Protein AF-A0A6C1BSR1-F1 (afdb_monomer)

Radius of gyration: 13.28 Å; Cα contacts (8 Å, |Δi|>4): 77; chains: 1; bounding box: 36×25×32 Å

Sequence (90 aa):
MSLSLQAFAEELFFRAYLMQRLSNLNVSVLFTVPHVILYTDLWSVLTFLPSLLYGYAYQRTGSLVFVSLLHLASNILWLGFLVSYMHSGN

Solvent-accessible surface area (backbone atoms only — not comparable to full-atom values): 4885 Å² total; per-residue (Å²): 133,57,65,63,59,48,28,38,54,49,40,46,49,47,49,70,50,43,42,76,82,40,53,51,69,58,42,15,53,62,60,20,51,61,41,33,71,73,67,69,45,81,68,33,60,56,48,29,57,60,41,40,51,41,39,52,50,29,73,77,64,74,37,67,67,60,39,19,49,54,46,34,52,49,54,50,48,43,63,70,49,51,54,53,53,66,61,68,74,110

Mean predicted aligned error: 4.08 Å

Structure (mmCIF, N/CA/C/O backbone):
data_AF-A0A6C1BSR1-F1
#
_entry.id   AF-A0A6C1BSR1-F1
#
loop_
_atom_site.group_PDB
_atom_site.id
_atom_site.type_symbol
_atom_site.label_atom_id
_atom_site.label_alt_id
_atom_site.label_comp_id
_atom_site.label_asym_id
_atom_site.label_entity_id
_atom_site.label_seq_id
_atom_site.pdbx_PDB_ins_code
_atom_site.Cartn_x
_atom_site.Cartn_y
_atom_site.Cartn_z
_atom_site.occupancy
_atom_site.B_iso_or_equiv
_atom_site.auth_seq_id
_atom_site.auth_comp_id
_atom_site.auth_asym_id
_atom_site.auth_atom_id
_atom_site.pdbx_PDB_model_num
ATOM 1 N N . MET A 1 1 ? -4.188 10.798 -12.229 1.00 60.22 1 MET A N 1
ATOM 2 C CA . MET A 1 1 ? -4.780 10.781 -10.870 1.00 60.22 1 MET A CA 1
ATOM 3 C C . MET A 1 1 ? -3.709 11.252 -9.889 1.00 60.22 1 MET A C 1
ATOM 5 O O . MET A 1 1 ? -2.545 11.008 -10.171 1.00 60.22 1 MET A O 1
ATOM 9 N N . SER A 1 2 ? -4.042 11.966 -8.807 1.00 89.19 2 SER A N 1
ATOM 10 C CA . SER A 1 2 ? -3.036 12.327 -7.785 1.00 89.19 2 SER A CA 1
ATOM 11 C C . SER A 1 2 ? -2.541 11.067 -7.061 1.00 89.19 2 SER A C 1
ATOM 13 O O . SER A 1 2 ? -3.375 10.229 -6.717 1.00 89.19 2 SER A O 1
ATOM 15 N N . LEU A 1 3 ? -1.234 10.956 -6.776 1.00 91.25 3 LEU A N 1
ATOM 16 C CA . LEU A 1 3 ? -0.644 9.836 -6.015 1.00 91.25 3 LEU A CA 1
ATOM 17 C C . LEU A 1 3 ? -1.342 9.621 -4.664 1.00 91.25 3 LEU A C 1
ATOM 19 O O . LEU A 1 3 ? -1.549 8.488 -4.241 1.00 91.25 3 LEU A O 1
ATOM 23 N N . SER A 1 4 ? -1.750 10.708 -4.003 1.00 94.31 4 SER A N 1
ATOM 24 C CA . SER A 1 4 ? -2.468 10.650 -2.726 1.00 94.31 4 SER A CA 1
ATOM 25 C C . SER A 1 4 ? -3.869 10.053 -2.857 1.00 94.31 4 SER A C 1
ATOM 27 O O . SER A 1 4 ? -4.278 9.250 -2.022 1.00 94.31 4 SER A O 1
ATOM 29 N N . LEU A 1 5 ? -4.596 10.417 -3.919 1.00 96.44 5 LEU A N 1
ATOM 30 C CA . LEU A 1 5 ? -5.935 9.893 -4.187 1.00 96.44 5 LEU A CA 1
ATOM 31 C C . LEU A 1 5 ? -5.875 8.415 -4.577 1.00 96.44 5 LEU A C 1
ATOM 33 O O . LEU A 1 5 ? -6.725 7.642 -4.148 1.00 96.44 5 LEU A O 1
ATOM 37 N N . GLN A 1 6 ? -4.866 8.030 -5.360 1.00 95.88 6 GLN A N 1
ATOM 38 C CA . GLN A 1 6 ? -4.614 6.635 -5.706 1.00 95.88 6 GLN A CA 1
ATOM 39 C C . GLN A 1 6 ? -4.322 5.799 -4.459 1.00 95.88 6 GLN A C 1
ATOM 41 O O . GLN A 1 6 ? -5.046 4.841 -4.209 1.00 95.88 6 GLN A O 1
ATOM 46 N N . ALA A 1 7 ? -3.339 6.201 -3.644 1.00 97.31 7 ALA A N 1
ATOM 47 C CA . ALA A 1 7 ? -2.991 5.482 -2.420 1.00 97.31 7 ALA A CA 1
ATOM 48 C C . ALA A 1 7 ? -4.207 5.336 -1.491 1.00 97.31 7 ALA A C 1
ATOM 50 O O . ALA A 1 7 ? -4.491 4.245 -1.009 1.00 97.31 7 ALA A O 1
ATOM 51 N N . PHE A 1 8 ? -4.986 6.405 -1.298 1.00 98.19 8 PHE A N 1
ATOM 52 C CA . PHE A 1 8 ? -6.207 6.335 -0.497 1.00 98.19 8 PHE A CA 1
ATOM 53 C C . PHE A 1 8 ? -7.250 5.367 -1.075 1.00 98.19 8 PHE A C 1
ATOM 55 O O . PHE A 1 8 ? -7.806 4.559 -0.334 1.00 98.19 8 PHE A O 1
ATOM 62 N N . ALA A 1 9 ? -7.530 5.436 -2.380 1.00 98.25 9 ALA A N 1
ATOM 63 C CA . ALA A 1 9 ? -8.524 4.576 -3.023 1.00 98.25 9 ALA A CA 1
ATOM 64 C C . ALA A 1 9 ? -8.125 3.094 -2.961 1.00 98.25 9 ALA A C 1
ATOM 66 O O . ALA A 1 9 ? -8.961 2.234 -2.676 1.00 98.25 9 ALA A O 1
ATOM 67 N N . GLU A 1 10 ? -6.844 2.804 -3.178 1.00 98.19 10 GLU A N 1
ATOM 68 C CA . GLU A 1 10 ? -6.297 1.458 -3.069 1.00 98.19 10 GLU A CA 1
ATOM 69 C C . GLU A 1 10 ? -6.380 0.943 -1.627 1.00 98.19 10 GLU A C 1
ATOM 71 O O . GLU A 1 10 ? -6.933 -0.132 -1.395 1.00 98.19 10 GLU A O 1
ATOM 76 N N . GLU A 1 11 ? -5.942 1.716 -0.631 1.00 98.56 11 GLU A N 1
ATOM 77 C CA . GLU A 1 11 ? -6.031 1.278 0.765 1.00 98.56 11 GLU A CA 1
ATOM 78 C C . GLU A 1 11 ? -7.487 1.145 1.250 1.00 98.56 11 GLU A C 1
ATOM 80 O O . GLU A 1 11 ? -7.804 0.223 2.007 1.00 98.56 11 GLU A O 1
ATOM 85 N N . LEU A 1 12 ? -8.406 1.996 0.778 1.00 98.62 12 LEU A N 1
ATOM 86 C CA . LEU A 1 12 ? -9.838 1.870 1.064 1.00 98.62 12 LEU A CA 1
ATOM 87 C C . LEU A 1 12 ? -10.380 0.532 0.542 1.00 98.62 12 LEU A C 1
ATOM 89 O O . LEU A 1 12 ? -11.052 -0.201 1.270 1.00 98.62 12 LEU A O 1
ATOM 93 N N . PHE A 1 13 ? -10.074 0.184 -0.706 1.00 98.62 13 PHE A N 1
ATOM 94 C CA . PHE A 1 13 ? -10.566 -1.051 -1.305 1.00 98.62 13 PHE A CA 1
ATOM 95 C C . PHE A 1 13 ? -9.899 -2.297 -0.709 1.00 98.62 13 PHE A C 1
ATOM 97 O O . PHE A 1 13 ? -10.578 -3.241 -0.300 1.00 98.62 13 PHE A O 1
ATOM 104 N N . PHE A 1 14 ? -8.571 -2.315 -0.623 1.00 98.69 14 PHE A N 1
ATOM 105 C CA . PHE A 1 14 ? -7.842 -3.505 -0.202 1.00 98.69 14 PHE A CA 1
ATOM 106 C C . PHE A 1 14 ? -7.875 -3.698 1.315 1.00 98.69 14 PHE A C 1
ATOM 108 O O . PHE A 1 14 ? -8.128 -4.813 1.771 1.00 98.69 14 PHE A O 1
ATOM 115 N N . ARG A 1 15 ? -7.680 -2.643 2.115 1.00 98.44 15 ARG A N 1
ATOM 116 C CA . ARG A 1 15 ? -7.637 -2.770 3.582 1.00 98.44 15 ARG A CA 1
ATOM 117 C C . ARG A 1 15 ? -9.005 -2.637 4.201 1.00 98.44 15 ARG A C 1
ATOM 119 O O . ARG A 1 15 ? -9.439 -3.535 4.913 1.00 98.44 15 ARG A O 1
ATOM 126 N N . ALA A 1 16 ? -9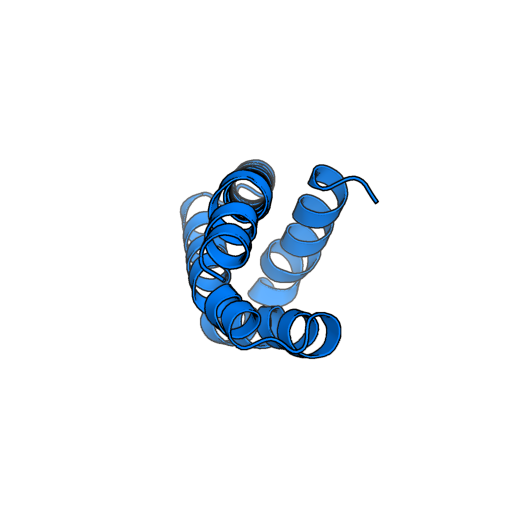.696 -1.536 3.930 1.00 98.19 16 ALA A N 1
ATOM 127 C CA . ALA A 1 16 ? -10.952 -1.291 4.620 1.00 98.19 16 ALA A CA 1
ATOM 128 C C . ALA A 1 16 ? -12.075 -2.205 4.120 1.00 98.19 16 ALA A C 1
ATOM 130 O O . ALA A 1 16 ? -12.917 -2.567 4.929 1.00 98.19 16 ALA A O 1
ATOM 131 N N . TYR A 1 17 ? -12.092 -2.619 2.845 1.00 98.56 17 TYR A N 1
ATOM 132 C CA . TYR A 1 17 ? -13.137 -3.501 2.307 1.00 98.56 17 TYR A CA 1
ATOM 133 C C . TYR A 1 17 ? -12.713 -4.976 2.190 1.00 98.56 17 TYR A C 1
ATOM 135 O O . TYR A 1 17 ? -13.338 -5.839 2.809 1.00 98.56 17 TYR A O 1
ATOM 143 N N . LEU A 1 18 ? -11.661 -5.306 1.431 1.00 98.38 18 LEU A N 1
ATOM 144 C CA . LEU A 1 18 ? -11.312 -6.711 1.162 1.00 98.38 18 LEU A CA 1
ATOM 145 C C . LEU A 1 18 ? -10.784 -7.465 2.390 1.00 98.38 18 LEU A C 1
ATOM 147 O O . LEU A 1 18 ? -11.153 -8.628 2.576 1.00 98.38 18 LEU A O 1
ATOM 151 N N . MET A 1 19 ? -9.982 -6.835 3.258 1.00 98.25 19 MET A N 1
ATOM 152 C CA . MET A 1 19 ? -9.478 -7.503 4.473 1.00 98.25 19 MET A CA 1
ATOM 153 C C . MET A 1 19 ? -10.570 -7.815 5.508 1.00 98.25 19 MET A C 1
ATOM 155 O O . MET A 1 19 ? -10.308 -8.555 6.452 1.00 98.25 19 MET A O 1
ATOM 159 N N . GLN A 1 20 ? -11.805 -7.328 5.332 1.00 97.62 20 GLN A N 1
ATOM 160 C CA . 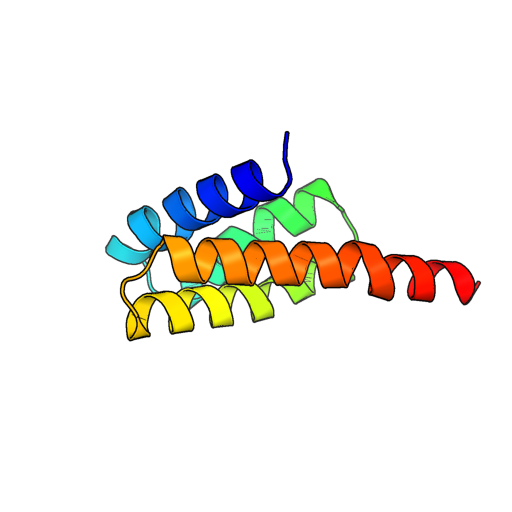GLN A 1 20 ? -12.941 -7.800 6.136 1.00 97.62 20 GLN A CA 1
ATOM 161 C C . GLN A 1 20 ? -13.326 -9.251 5.805 1.00 97.62 20 GLN A C 1
ATOM 163 O O . GLN A 1 20 ? -13.986 -9.913 6.601 1.00 97.62 20 GLN A O 1
ATOM 168 N N . ARG A 1 21 ? -12.956 -9.738 4.613 1.00 98.12 21 ARG A N 1
ATOM 169 C CA . ARG A 1 21 ? -13.358 -11.053 4.083 1.00 98.12 21 ARG A CA 1
ATOM 170 C C . ARG A 1 21 ? -12.181 -11.984 3.829 1.00 98.12 21 ARG A C 1
ATOM 172 O O . ARG A 1 21 ? -12.371 -13.191 3.726 1.00 98.12 21 ARG A O 1
ATOM 179 N N . LEU A 1 22 ? -10.982 -11.431 3.687 1.00 98.56 22 LEU A N 1
ATOM 180 C CA . LEU A 1 22 ? -9.773 -12.152 3.315 1.00 98.56 22 LEU A CA 1
ATOM 181 C C . LEU A 1 22 ? -8.642 -11.834 4.294 1.00 98.56 22 LEU A C 1
ATOM 183 O O . LEU A 1 22 ? -8.585 -10.754 4.878 1.00 98.56 22 LEU A O 1
ATOM 187 N N . SER A 1 23 ? -7.707 -12.770 4.451 1.00 98.44 23 SER A N 1
ATOM 188 C CA . SER A 1 23 ? -6.496 -12.529 5.236 1.00 98.44 23 SER A CA 1
ATOM 189 C C . SER A 1 23 ? -5.627 -11.448 4.587 1.00 98.44 23 SER A C 1
ATOM 191 O O . SER A 1 23 ? -5.662 -11.259 3.369 1.00 98.44 23 SER A O 1
ATOM 193 N N . ASN A 1 24 ? -4.788 -10.784 5.390 1.00 98.62 24 ASN A N 1
ATOM 194 C CA . ASN A 1 24 ? -3.793 -9.838 4.877 1.00 98.62 24 ASN A CA 1
ATOM 195 C C . ASN A 1 24 ? -2.947 -10.473 3.760 1.00 98.62 24 ASN A C 1
ATOM 197 O O . ASN A 1 24 ? -2.806 -9.889 2.697 1.00 98.62 24 ASN A O 1
ATOM 201 N N . LEU A 1 25 ? -2.497 -11.718 3.955 1.00 98.62 25 LEU A N 1
ATOM 202 C CA . LEU A 1 25 ? -1.724 -12.460 2.959 1.00 98.62 25 LEU A CA 1
ATOM 203 C C . LEU A 1 25 ? -2.446 -12.550 1.603 1.00 98.62 25 LEU A C 1
ATOM 205 O O . LEU A 1 25 ? -1.864 -12.217 0.574 1.00 98.62 25 LEU A O 1
ATOM 209 N N . ASN A 1 26 ? -3.722 -12.951 1.604 1.00 98.56 26 ASN A N 1
ATOM 210 C CA . ASN A 1 26 ? -4.514 -13.076 0.379 1.00 98.56 26 ASN A CA 1
ATOM 211 C C . ASN A 1 26 ? -4.728 -11.713 -0.290 1.00 98.56 26 ASN A C 1
ATOM 213 O O . ASN A 1 26 ? -4.617 -11.595 -1.509 1.00 98.56 26 ASN A O 1
ATOM 217 N N . VAL A 1 27 ? -5.001 -10.674 0.501 1.00 98.62 27 VAL A N 1
ATOM 218 C CA . VAL A 1 27 ? -5.151 -9.305 -0.006 1.00 98.62 27 VAL A CA 1
ATOM 219 C C . VAL A 1 27 ? -3.838 -8.790 -0.592 1.00 98.62 27 VAL A C 1
ATOM 221 O O . VAL A 1 27 ? -3.868 -8.165 -1.644 1.00 98.62 27 VAL A O 1
ATOM 224 N N . SER A 1 28 ? -2.685 -9.084 0.011 1.00 98.62 28 SER A N 1
ATOM 225 C CA . SER A 1 28 ? -1.377 -8.691 -0.526 1.00 98.62 28 SER A CA 1
ATOM 226 C C . SER A 1 28 ? -1.061 -9.370 -1.855 1.00 98.62 28 SER A C 1
ATOM 228 O O . SER A 1 28 ? -0.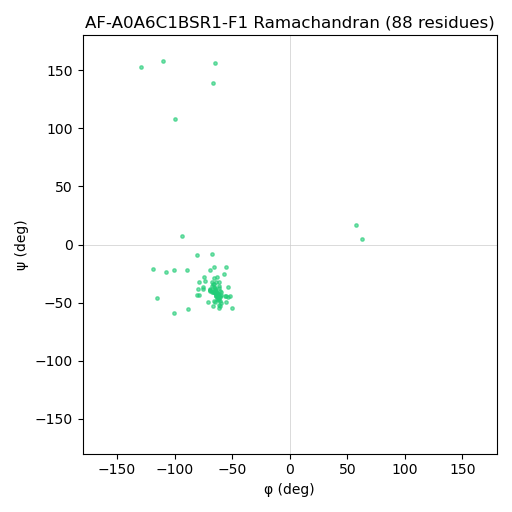540 -8.715 -2.758 1.00 98.62 28 SER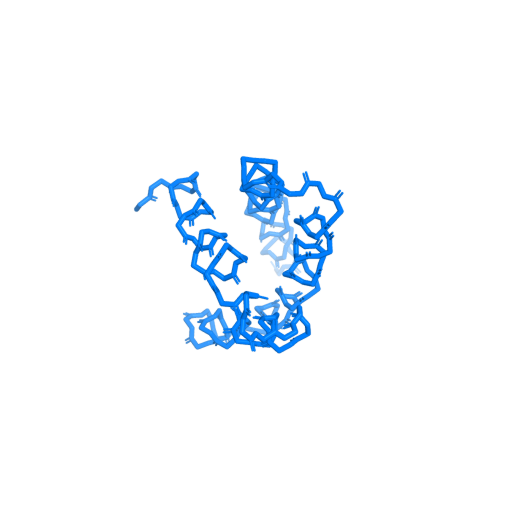 A O 1
ATOM 230 N N . VAL A 1 29 ? -1.434 -10.643 -2.024 1.00 98.38 29 VAL A N 1
ATOM 231 C CA . VAL A 1 29 ? -1.353 -11.318 -3.331 1.00 98.38 29 VAL A CA 1
ATOM 232 C C . VAL A 1 29 ? -2.245 -10.606 -4.349 1.00 98.38 29 VAL A C 1
ATOM 234 O O . VAL A 1 29 ? -1.758 -10.197 -5.401 1.00 98.38 29 VAL A O 1
ATOM 237 N N . LEU A 1 30 ? -3.522 -10.380 -4.021 1.00 98.25 30 LEU A N 1
ATOM 238 C CA . LEU A 1 30 ? -4.474 -9.705 -4.914 1.00 98.25 30 LEU A CA 1
ATOM 239 C C . LEU A 1 30 ? -4.070 -8.266 -5.253 1.00 98.25 30 LEU A C 1
ATOM 241 O O . LEU A 1 30 ? -4.346 -7.805 -6.354 1.00 98.25 30 LEU A O 1
ATOM 245 N N . PHE A 1 31 ? -3.408 -7.570 -4.333 1.00 98.19 31 PHE A N 1
ATOM 246 C CA . PHE A 1 31 ? -2.858 -6.235 -4.546 1.00 98.19 31 PHE A CA 1
ATOM 247 C C . PHE A 1 31 ? -1.694 -6.251 -5.547 1.00 98.19 31 PHE A C 1
ATOM 249 O O . PHE A 1 31 ? -1.547 -5.338 -6.355 1.00 98.19 31 PHE A O 1
ATOM 256 N N . THR A 1 32 ? -0.878 -7.305 -5.525 1.00 98.00 32 THR A N 1
ATOM 257 C CA . THR A 1 32 ? 0.318 -7.432 -6.373 1.00 98.00 32 THR A CA 1
ATOM 258 C C . THR A 1 32 ? -0.037 -7.762 -7.823 1.00 98.00 32 THR A C 1
ATOM 260 O O . THR A 1 32 ? 0.584 -7.238 -8.741 1.00 98.00 32 THR A O 1
ATOM 263 N N . VAL A 1 33 ? -1.068 -8.581 -8.054 1.00 96.94 33 VAL A N 1
ATOM 264 C CA . VAL A 1 33 ? -1.500 -9.002 -9.402 1.00 96.94 33 VAL A CA 1
ATOM 265 C C . VAL A 1 33 ? -1.694 -7.836 -10.389 1.00 96.94 33 VAL A C 1
ATOM 267 O O . VAL A 1 33 ? -1.072 -7.873 -11.451 1.00 96.94 33 VAL A O 1
ATOM 270 N N . PRO A 1 34 ? -2.499 -6.792 -10.097 1.00 95.62 34 PRO A N 1
ATOM 271 C CA . PRO A 1 34 ? -2.670 -5.681 -11.029 1.00 95.62 34 PRO A CA 1
ATOM 272 C C . PRO A 1 34 ? -1.370 -4.901 -11.254 1.00 95.62 34 PRO A C 1
ATOM 274 O O . PRO A 1 34 ? -1.147 -4.446 -12.369 1.00 95.62 34 PRO A O 1
ATOM 277 N N . HIS A 1 35 ? -0.483 -4.797 -10.258 1.00 94.56 35 HIS A N 1
ATOM 278 C CA . HIS A 1 35 ? 0.820 -4.147 -10.434 1.00 94.56 35 HIS A CA 1
ATOM 279 C C . HIS A 1 35 ? 1.686 -4.905 -11.446 1.00 94.56 35 HIS A C 1
ATOM 281 O O . HIS A 1 35 ? 2.247 -4.298 -12.353 1.00 94.56 35 HIS A O 1
ATOM 287 N N . VAL A 1 36 ? 1.729 -6.235 -11.351 1.00 95.12 36 VAL A N 1
ATOM 288 C CA . VAL A 1 36 ? 2.469 -7.069 -12.309 1.00 95.12 36 VAL A CA 1
ATOM 289 C C . VAL A 1 36 ? 1.889 -6.955 -13.718 1.00 95.12 36 V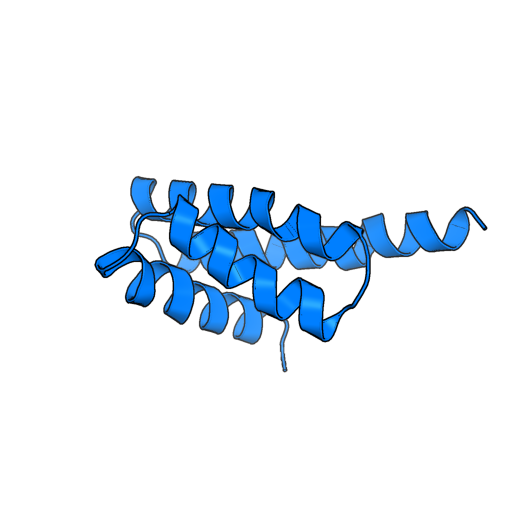AL A C 1
ATOM 291 O O . VAL A 1 36 ? 2.640 -6.817 -14.680 1.00 95.12 36 VAL A O 1
ATOM 294 N N . ILE A 1 37 ? 0.561 -6.967 -13.853 1.00 95.75 37 ILE A N 1
ATOM 295 C CA . ILE A 1 37 ? -0.108 -6.859 -15.159 1.00 95.75 37 ILE A CA 1
ATOM 296 C C . ILE A 1 37 ? 0.133 -5.486 -15.801 1.00 95.75 37 ILE A C 1
ATOM 298 O O . ILE A 1 37 ? 0.337 -5.411 -17.010 1.00 95.75 37 ILE A O 1
ATOM 302 N N . LEU A 1 38 ? 0.087 -4.407 -15.015 1.00 92.75 38 LEU A N 1
ATOM 303 C CA . LEU A 1 38 ? 0.182 -3.042 -15.534 1.00 92.75 38 LEU A CA 1
ATOM 304 C C . LEU A 1 38 ? 1.619 -2.614 -15.844 1.00 92.75 38 LEU A C 1
ATOM 306 O O . LEU A 1 38 ? 1.828 -1.905 -16.825 1.00 92.75 38 LEU A O 1
ATOM 310 N N . TYR A 1 39 ? 2.593 -3.016 -15.023 1.00 89.12 39 TYR A N 1
ATOM 311 C CA . TYR A 1 39 ? 3.980 -2.562 -15.167 1.00 89.12 39 TYR A CA 1
ATOM 312 C C . TYR A 1 39 ? 4.886 -3.582 -15.862 1.00 89.12 39 TYR A C 1
ATOM 314 O O . TYR A 1 39 ? 5.874 -3.199 -16.485 1.00 89.12 39 TYR A O 1
ATOM 322 N N . THR A 1 40 ? 4.518 -4.869 -15.864 1.00 88.31 40 THR A N 1
ATOM 323 C CA . THR A 1 40 ? 5.202 -5.954 -16.599 1.00 88.31 40 THR A CA 1
ATOM 324 C C . THR A 1 40 ? 6.691 -6.147 -16.274 1.00 88.31 40 THR A C 1
ATOM 326 O O . THR A 1 40 ? 7.402 -6.829 -17.010 1.00 88.31 40 THR A O 1
ATOM 329 N N . ASP A 1 41 ? 7.174 -5.595 -15.161 1.00 86.44 41 ASP A N 1
ATOM 330 C CA . ASP A 1 41 ? 8.566 -5.688 -14.723 1.00 86.44 41 ASP A CA 1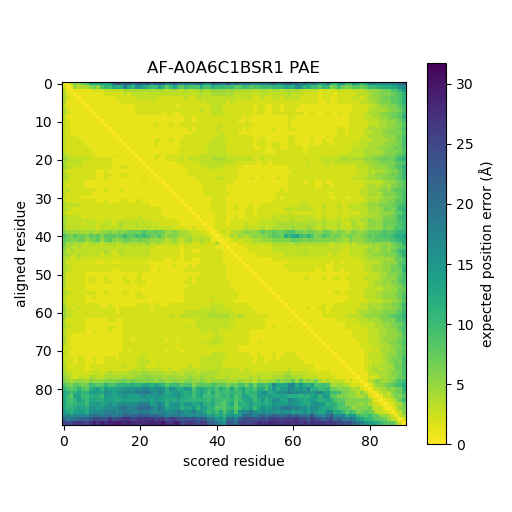
ATOM 331 C C . ASP A 1 41 ? 8.731 -6.579 -13.478 1.00 86.44 41 ASP A C 1
ATOM 333 O O . ASP A 1 41 ? 7.798 -6.793 -12.704 1.00 86.44 41 ASP A O 1
ATOM 337 N N . LEU A 1 42 ? 9.945 -7.093 -13.257 1.00 85.69 42 LEU A N 1
ATOM 338 C CA . LEU A 1 42 ? 10.266 -7.958 -12.112 1.00 85.69 42 LEU A CA 1
ATOM 339 C C . LEU A 1 42 ? 10.112 -7.255 -10.753 1.00 85.69 42 LEU A C 1
ATOM 341 O O . LEU A 1 42 ? 9.831 -7.918 -9.753 1.00 85.69 42 LEU A O 1
ATOM 345 N N . TRP A 1 43 ? 10.275 -5.933 -10.696 1.00 87.94 43 TRP A N 1
ATOM 346 C CA . TRP A 1 43 ? 10.199 -5.174 -9.452 1.00 87.94 43 TRP A CA 1
ATOM 347 C C . TRP A 1 43 ? 8.765 -5.014 -8.960 1.00 87.94 43 TRP A C 1
ATOM 349 O O . TRP A 1 43 ? 8.543 -4.982 -7.752 1.00 87.94 43 TRP A O 1
ATOM 359 N N . SER A 1 44 ? 7.784 -5.014 -9.864 1.00 91.62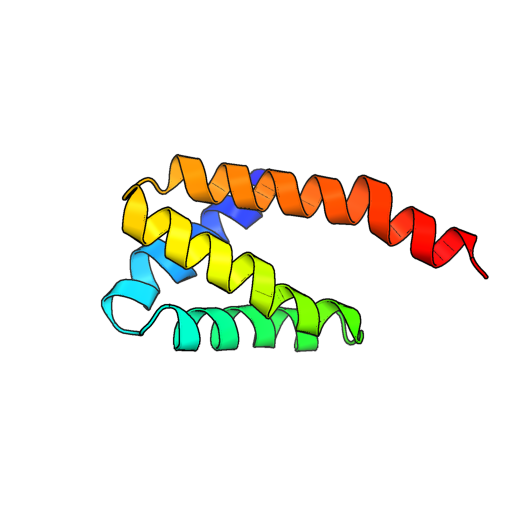 44 SER A N 1
ATOM 360 C CA . SER A 1 44 ? 6.357 -4.996 -9.521 1.00 91.62 44 SER A CA 1
ATOM 361 C C . SER A 1 44 ? 5.922 -6.164 -8.617 1.00 91.62 44 SER A C 1
ATOM 363 O O . SER A 1 44 ? 4.977 -6.027 -7.840 1.00 91.62 44 SER A O 1
ATOM 365 N N . VAL A 1 45 ? 6.642 -7.295 -8.641 1.00 93.56 45 VAL A N 1
ATOM 366 C CA . VAL A 1 45 ? 6.412 -8.434 -7.734 1.00 93.56 45 VAL A CA 1
ATOM 367 C C . VAL A 1 45 ? 6.763 -8.072 -6.287 1.00 93.56 45 VAL A C 1
ATOM 369 O O . VAL A 1 45 ? 6.115 -8.546 -5.351 1.00 93.56 45 VAL A O 1
ATOM 372 N N . LEU A 1 46 ? 7.751 -7.194 -6.079 1.00 93.38 46 LEU A N 1
ATOM 373 C CA . LEU A 1 46 ? 8.162 -6.765 -4.743 1.00 93.38 46 LEU A CA 1
ATOM 374 C C . LEU A 1 46 ? 7.076 -5.972 -4.024 1.00 93.38 46 LEU A C 1
ATOM 376 O O . LEU A 1 46 ? 7.104 -5.946 -2.797 1.00 93.38 46 LEU A O 1
ATOM 380 N N . THR A 1 47 ? 6.098 -5.413 -4.746 1.00 95.50 47 THR A N 1
ATOM 381 C CA . THR A 1 47 ? 4.920 -4.720 -4.197 1.00 95.50 47 THR A CA 1
ATOM 382 C C . THR A 1 47 ? 4.112 -5.585 -3.218 1.00 95.50 47 THR A C 1
ATOM 384 O O . THR A 1 47 ? 3.412 -5.065 -2.344 1.00 95.50 47 THR A O 1
ATOM 387 N N . PHE A 1 48 ? 4.281 -6.909 -3.266 1.00 97.88 48 PHE A N 1
ATOM 388 C CA . PHE A 1 48 ? 3.756 -7.825 -2.258 1.00 97.88 48 PHE A CA 1
ATOM 389 C C . PHE A 1 48 ? 4.203 -7.475 -0.828 1.00 97.88 48 PHE A C 1
ATOM 391 O O . PHE A 1 48 ? 3.382 -7.463 0.092 1.00 97.88 48 PHE A O 1
ATOM 398 N N . LEU A 1 49 ? 5.485 -7.151 -0.633 1.00 97.12 49 LEU A N 1
ATOM 399 C CA . LEU A 1 49 ? 6.068 -6.870 0.682 1.00 97.12 49 LEU A CA 1
ATOM 400 C C . LEU A 1 49 ? 5.521 -5.586 1.334 1.00 97.12 49 LEU A C 1
ATOM 402 O O . LEU A 1 49 ? 5.044 -5.674 2.471 1.00 97.12 49 LEU A O 1
ATOM 406 N N . PRO A 1 50 ? 5.527 -4.407 0.673 1.00 97.12 50 PRO A N 1
ATOM 407 C CA . PRO A 1 50 ? 4.905 -3.219 1.237 1.00 97.12 50 PRO A CA 1
ATOM 408 C C . PRO A 1 50 ? 3.403 -3.426 1.446 1.00 97.12 50 PRO A C 1
ATOM 410 O O . PRO A 1 50 ? 2.894 -3.047 2.495 1.00 97.12 50 PRO A O 1
ATOM 413 N N . SER A 1 51 ? 2.700 -4.126 0.547 1.00 98.44 51 SER A N 1
ATOM 414 C CA . SER A 1 51 ? 1.278 -4.431 0.746 1.00 98.44 51 SER A CA 1
ATOM 415 C C . SER A 1 51 ? 1.021 -5.260 2.012 1.00 98.44 51 SER A C 1
ATOM 417 O O . SER A 1 51 ? 0.059 -5.002 2.740 1.00 98.44 51 SER A O 1
ATOM 419 N N . LEU A 1 52 ? 1.885 -6.235 2.314 1.00 98.62 52 LEU A N 1
ATOM 420 C CA . LEU A 1 52 ? 1.803 -7.022 3.547 1.00 98.62 52 LEU A CA 1
ATOM 421 C C . LEU A 1 52 ? 2.032 -6.149 4.789 1.00 98.62 52 LEU A C 1
ATOM 423 O O . LEU A 1 52 ? 1.295 -6.270 5.774 1.00 98.62 52 LEU A O 1
ATOM 427 N N . LEU A 1 53 ? 3.007 -5.237 4.728 1.00 98.62 53 LEU A N 1
ATOM 428 C CA . LEU A 1 53 ? 3.267 -4.258 5.784 1.00 98.62 53 LEU A CA 1
ATOM 429 C C . LEU A 1 53 ? 2.073 -3.318 5.994 1.00 98.62 53 LEU A C 1
ATOM 431 O O . LEU A 1 53 ? 1.704 -3.060 7.138 1.00 98.62 53 LEU A O 1
ATOM 435 N N . TYR A 1 54 ? 1.441 -2.838 4.923 1.00 98.62 54 TYR A N 1
ATOM 436 C CA . TYR A 1 54 ? 0.283 -1.945 4.997 1.00 98.62 54 TYR A CA 1
ATOM 437 C C . TYR A 1 54 ? -0.901 -2.615 5.679 1.00 98.62 54 TYR A C 1
ATOM 439 O O . TYR A 1 54 ? -1.493 -2.040 6.592 1.00 98.62 54 TYR A O 1
ATOM 447 N N . GLY A 1 55 ? -1.213 -3.861 5.314 1.00 98.62 55 GLY A N 1
ATOM 448 C CA . GLY A 1 55 ? -2.272 -4.595 5.996 1.00 98.62 55 GLY A CA 1
ATOM 449 C C . GLY A 1 55 ? -1.948 -4.880 7.461 1.00 98.62 55 GLY A C 1
ATOM 450 O O . GLY A 1 55 ? -2.829 -4.736 8.307 1.00 98.62 55 GLY A O 1
ATOM 451 N N . TYR A 1 56 ? -0.689 -5.176 7.800 1.00 98.69 56 TYR A N 1
ATOM 452 C CA . TYR A 1 56 ? -0.274 -5.312 9.199 1.00 98.69 56 TYR A CA 1
ATOM 453 C C . TYR A 1 56 ? -0.438 -3.994 9.972 1.00 98.69 56 TYR A C 1
ATOM 455 O O . TYR A 1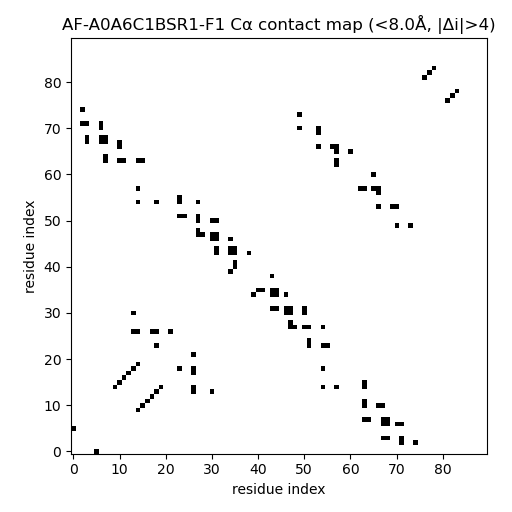 56 ? -1.019 -3.970 11.058 1.00 98.69 56 TYR A O 1
ATOM 463 N N . ALA A 1 57 ? 0.023 -2.881 9.401 1.00 98.69 57 ALA A N 1
ATOM 464 C CA . ALA A 1 57 ? -0.116 -1.549 9.976 1.00 98.69 57 ALA A CA 1
ATOM 465 C C . ALA A 1 57 ? -1.590 -1.173 10.185 1.00 98.69 57 ALA A C 1
ATOM 467 O O . ALA A 1 57 ? -1.960 -0.678 11.252 1.00 98.69 57 ALA A O 1
ATOM 468 N N . TYR A 1 58 ? -2.449 -1.461 9.206 1.00 98.69 58 TYR A N 1
ATOM 469 C CA . TYR A 1 58 ? -3.884 -1.227 9.309 1.00 98.69 58 TYR A CA 1
ATOM 470 C C . TYR A 1 58 ? -4.525 -2.080 10.411 1.00 98.69 58 TYR A C 1
ATOM 472 O O . TYR A 1 58 ? -5.268 -1.548 11.228 1.00 98.69 58 TYR A O 1
ATOM 480 N N . GLN A 1 59 ? -4.174 -3.366 10.522 1.00 98.50 59 GLN A N 1
ATOM 481 C CA . GLN A 1 59 ? -4.671 -4.239 11.594 1.00 98.50 59 GLN A CA 1
ATOM 482 C C . GLN A 1 59 ? -4.275 -3.752 12.993 1.00 98.50 59 GLN A C 1
ATOM 484 O O . GLN A 1 59 ? -5.044 -3.903 13.938 1.00 98.50 59 GLN A O 1
ATOM 489 N N . ARG A 1 60 ? -3.077 -3.173 13.142 1.00 98.44 60 ARG A N 1
ATOM 490 C CA . ARG A 1 60 ? -2.588 -2.663 14.432 1.00 98.44 60 ARG A CA 1
ATOM 491 C C . ARG A 1 60 ? -3.174 -1.313 14.820 1.00 98.44 60 ARG A C 1
ATOM 493 O O . ARG A 1 60 ? -3.310 -1.041 16.007 1.00 98.44 60 ARG A O 1
ATOM 500 N N . THR A 1 61 ? -3.464 -0.465 13.840 1.00 98.31 61 THR A N 1
ATOM 501 C CA . THR A 1 61 ? -3.832 0.937 14.086 1.00 98.31 61 THR A CA 1
ATOM 502 C C . THR A 1 61 ? -5.311 1.229 13.861 1.00 98.31 61 THR A C 1
ATOM 504 O O . THR A 1 61 ? -5.811 2.222 14.378 1.00 98.31 61 THR A O 1
ATOM 507 N N . GLY A 1 62 ? -6.003 0.427 13.048 1.00 97.94 62 GLY A N 1
ATOM 508 C CA . GLY A 1 62 ? -7.356 0.708 12.559 1.00 97.94 62 GLY A CA 1
ATOM 509 C C . GLY A 1 62 ? -7.466 1.968 11.688 1.00 97.94 62 GLY A C 1
ATOM 510 O O . GLY A 1 62 ? -8.567 2.356 11.305 1.00 97.94 62 GLY A O 1
ATOM 511 N N . SER A 1 63 ? -6.350 2.636 11.374 1.00 98.38 63 SER A N 1
ATOM 512 C CA . SER A 1 63 ? -6.352 3.966 10.768 1.00 98.38 63 SER A CA 1
ATOM 513 C C . SER A 1 63 ? -6.123 3.893 9.264 1.00 98.38 63 SER A C 1
ATOM 515 O O . SER A 1 63 ? -5.010 3.648 8.792 1.00 98.38 63 SER A O 1
ATOM 517 N N . LEU A 1 64 ? -7.186 4.165 8.502 1.00 98.38 64 LEU A N 1
ATOM 518 C CA . LEU A 1 64 ? -7.105 4.246 7.044 1.00 98.38 64 LEU A CA 1
ATOM 519 C C . LEU A 1 64 ? -6.229 5.425 6.589 1.00 98.38 64 LEU A C 1
ATOM 521 O O . LEU A 1 64 ? -5.482 5.311 5.620 1.00 98.38 64 LEU A O 1
ATOM 525 N N . VAL A 1 65 ? -6.284 6.546 7.316 1.00 98.19 65 VAL A N 1
ATOM 526 C CA . VAL A 1 65 ? -5.462 7.731 7.028 1.00 98.19 65 VAL A CA 1
ATOM 527 C C . VAL A 1 65 ? -3.981 7.394 7.168 1.00 98.19 65 VAL A C 1
ATOM 529 O O . VAL A 1 65 ? -3.202 7.690 6.267 1.00 98.19 65 VAL A O 1
ATOM 532 N N . PHE A 1 66 ? -3.595 6.729 8.261 1.00 98.19 66 PHE A N 1
ATOM 533 C CA . PHE A 1 66 ? -2.202 6.359 8.504 1.00 98.19 66 PHE A CA 1
ATOM 534 C C . PHE A 1 66 ? -1.650 5.457 7.397 1.00 98.19 66 PHE A C 1
ATOM 536 O O . PHE A 1 66 ? -0.605 5.763 6.827 1.00 98.19 66 PHE A O 1
ATOM 543 N N . VAL A 1 67 ? -2.363 4.379 7.053 1.00 98.38 67 VAL A N 1
ATOM 544 C CA . VAL A 1 67 ? -1.892 3.444 6.021 1.00 98.38 67 VAL A CA 1
ATOM 545 C C . VAL A 1 67 ? -1.868 4.086 4.627 1.00 98.38 67 VAL A C 1
ATOM 547 O O . VAL A 1 67 ? -0.930 3.849 3.872 1.00 98.38 67 VAL A O 1
ATOM 550 N N . SER A 1 68 ? -2.810 4.985 4.317 1.00 98.44 68 SER A N 1
ATOM 551 C CA . SER A 1 68 ? -2.806 5.741 3.052 1.00 98.44 68 SER A CA 1
ATOM 552 C C . SER A 1 68 ? -1.587 6.661 2.940 1.00 98.44 68 SER A C 1
ATOM 554 O O . SER A 1 68 ? -0.977 6.758 1.877 1.00 98.44 68 SER A O 1
ATOM 556 N N . LEU A 1 69 ? -1.196 7.319 4.039 1.00 98.25 69 LEU A N 1
ATOM 557 C CA . LEU A 1 69 ? 0.012 8.148 4.084 1.00 98.25 69 LEU A CA 1
ATOM 558 C C . LEU A 1 69 ? 1.290 7.305 4.006 1.00 98.25 69 LEU A C 1
ATOM 560 O O . LEU A 1 69 ? 2.229 7.695 3.318 1.00 98.25 69 LEU A O 1
ATOM 564 N N . LEU A 1 70 ? 1.323 6.144 4.666 1.00 98.25 70 LEU A N 1
ATOM 565 C CA . LEU A 1 70 ? 2.445 5.202 4.596 1.00 98.25 70 LEU A CA 1
ATOM 566 C C . LEU A 1 70 ? 2.655 4.675 3.168 1.00 98.25 70 LEU A C 1
ATOM 568 O O . LEU A 1 70 ? 3.786 4.610 2.678 1.00 98.25 70 LEU A O 1
ATOM 572 N N . HIS A 1 71 ? 1.564 4.338 2.485 1.00 98.12 71 HIS A N 1
ATOM 573 C CA . HIS A 1 71 ? 1.593 3.928 1.090 1.00 98.12 71 HIS A CA 1
ATOM 574 C C . HIS A 1 71 ? 2.043 5.084 0.186 1.00 98.12 71 HIS A C 1
ATOM 576 O O . HIS A 1 71 ? 3.001 4.932 -0.570 1.00 98.12 71 HIS A O 1
ATOM 582 N N . LEU A 1 72 ? 1.463 6.279 0.330 1.00 97.25 72 LEU A N 1
ATOM 583 C CA . LEU A 1 72 ? 1.911 7.463 -0.409 1.00 97.25 72 LEU A CA 1
ATOM 584 C C . LEU A 1 72 ? 3.417 7.723 -0.230 1.00 97.25 72 LEU A C 1
ATOM 586 O O . LEU A 1 72 ? 4.117 7.961 -1.214 1.00 97.25 72 LEU A O 1
ATOM 590 N N . ALA A 1 73 ? 3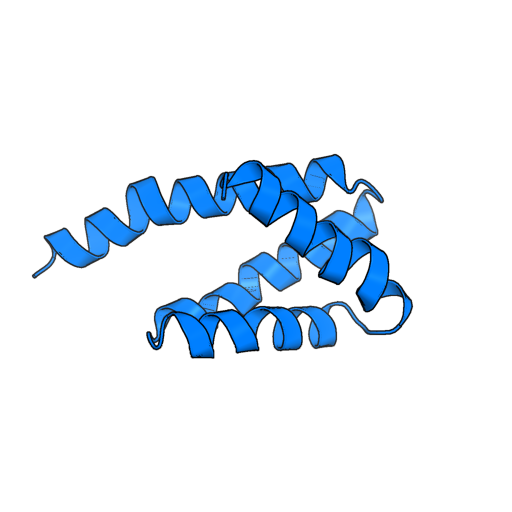.924 7.644 1.002 1.00 96.25 73 ALA A N 1
ATOM 591 C CA . ALA A 1 73 ? 5.345 7.813 1.290 1.00 96.25 73 ALA A CA 1
ATOM 592 C C . ALA A 1 73 ? 6.200 6.767 0.561 1.00 96.25 73 ALA A C 1
ATOM 594 O O . ALA A 1 73 ? 7.237 7.103 -0.003 1.00 96.25 73 ALA A O 1
ATOM 595 N N . SER A 1 74 ? 5.740 5.517 0.507 1.00 95.25 74 SER A N 1
ATOM 596 C CA . SER A 1 74 ? 6.431 4.446 -0.215 1.00 95.25 74 SER A CA 1
ATOM 597 C C . SER A 1 74 ? 6.462 4.692 -1.727 1.00 95.25 74 SER A C 1
ATOM 599 O O . SER A 1 74 ? 7.509 4.510 -2.342 1.00 95.25 74 SER A O 1
ATOM 601 N N . ASN A 1 75 ? 5.366 5.183 -2.316 1.00 93.44 75 ASN A N 1
ATOM 602 C CA . ASN A 1 75 ? 5.316 5.547 -3.738 1.00 93.44 75 ASN A CA 1
ATOM 603 C C . ASN A 1 75 ? 6.271 6.703 -4.059 1.00 93.44 75 ASN A C 1
ATOM 605 O O . ASN A 1 75 ? 6.975 6.659 -5.067 1.00 93.44 75 ASN A O 1
ATOM 609 N N . ILE A 1 76 ? 6.344 7.714 -3.187 1.00 93.38 76 ILE A N 1
ATOM 610 C CA . ILE A 1 76 ? 7.296 8.825 -3.328 1.00 93.38 76 ILE A CA 1
ATOM 611 C C . ILE A 1 76 ? 8.740 8.315 -3.251 1.00 93.38 76 ILE A C 1
ATOM 613 O O . ILE A 1 76 ? 9.565 8.712 -4.071 1.00 93.38 76 ILE A O 1
ATOM 617 N N . LEU A 1 77 ? 9.052 7.421 -2.307 1.00 90.44 77 LEU A N 1
ATOM 618 C CA . LEU A 1 77 ? 10.389 6.831 -2.185 1.00 90.44 77 LEU A CA 1
ATOM 619 C C . LEU A 1 77 ? 10.759 5.991 -3.417 1.00 90.44 77 LEU A C 1
ATOM 621 O O . LEU A 1 77 ? 11.867 6.126 -3.937 1.00 90.44 77 LEU A O 1
ATOM 625 N N . TRP A 1 78 ? 9.830 5.169 -3.913 1.00 87.06 78 TRP A N 1
ATOM 626 C CA . TRP A 1 78 ? 10.033 4.347 -5.106 1.00 87.06 78 TRP A CA 1
ATOM 627 C C . TRP A 1 78 ? 10.320 5.199 -6.347 1.00 87.06 78 TRP A C 1
ATOM 629 O O . TRP A 1 78 ? 11.347 5.019 -7.004 1.00 87.06 78 TRP A O 1
ATOM 639 N N . LEU A 1 79 ? 9.447 6.170 -6.631 1.00 85.62 79 LEU A N 1
ATOM 640 C CA . LEU A 1 79 ? 9.559 7.037 -7.805 1.00 85.62 79 LEU A CA 1
ATOM 641 C C . LEU A 1 79 ? 10.741 8.007 -7.707 1.00 85.62 79 LEU A C 1
ATOM 643 O O . LEU A 1 79 ? 11.421 8.242 -8.701 1.00 85.62 79 LEU A O 1
ATOM 647 N N . GLY A 1 80 ? 10.984 8.578 -6.526 1.00 77.25 80 GLY A N 1
ATOM 648 C CA . GLY A 1 80 ? 12.009 9.601 -6.329 1.00 77.25 80 GLY A CA 1
ATOM 649 C C . GLY A 1 80 ? 13.434 9.050 -6.310 1.00 77.25 80 GLY A C 1
ATOM 650 O O . GLY A 1 80 ? 14.339 9.685 -6.849 1.00 77.25 80 GLY A O 1
ATOM 651 N N . PHE A 1 81 ? 13.644 7.873 -5.715 1.00 70.94 81 PHE A N 1
ATOM 652 C CA . PHE A 1 81 ? 14.992 7.358 -5.455 1.00 70.94 81 PHE A CA 1
ATOM 653 C C . PHE A 1 81 ? 15.313 6.076 -6.221 1.00 70.94 81 PHE A C 1
ATOM 655 O O . PHE A 1 81 ? 16.383 5.975 -6.818 1.00 70.94 81 PHE A O 1
ATOM 662 N N . LEU A 1 82 ? 14.406 5.098 -6.230 1.00 68.25 82 LEU A N 1
ATOM 663 C CA . LEU A 1 82 ? 14.720 3.762 -6.745 1.00 68.25 82 LEU A CA 1
ATOM 664 C C . LEU A 1 82 ? 14.638 3.692 -8.271 1.00 68.25 82 LEU A C 1
ATOM 666 O O . LEU A 1 82 ? 15.555 3.167 -8.898 1.00 68.25 82 LEU A O 1
ATOM 670 N N . VAL A 1 83 ? 13.610 4.282 -8.887 1.00 71.25 83 VAL A N 1
ATOM 671 C CA . VAL A 1 83 ? 13.496 4.320 -10.358 1.00 71.25 83 VAL A CA 1
ATOM 672 C C . VAL A 1 83 ? 14.679 5.058 -10.990 1.00 71.25 83 VAL A C 1
ATOM 674 O O . VAL A 1 83 ? 15.265 4.559 -11.953 1.00 71.25 83 VAL A O 1
ATOM 677 N N . SER A 1 84 ? 15.067 6.200 -10.417 1.00 67.94 84 SER A N 1
ATOM 678 C CA . SER A 1 84 ? 16.206 7.002 -10.874 1.00 67.94 84 SER A CA 1
ATOM 679 C C . SER A 1 84 ? 17.520 6.220 -10.809 1.00 67.94 84 SER A C 1
ATOM 681 O O . SER A 1 84 ? 18.273 6.208 -11.779 1.00 67.94 84 SER A O 1
ATOM 683 N N . TYR A 1 85 ? 17.768 5.512 -9.701 1.00 62.75 85 TYR A N 1
ATOM 684 C CA . TYR A 1 85 ? 18.991 4.729 -9.515 1.00 62.75 85 TYR A CA 1
ATOM 685 C C . TYR A 1 85 ? 19.086 3.541 -10.485 1.00 62.75 85 TYR A C 1
ATOM 687 O O . TYR A 1 85 ? 20.143 3.293 -11.064 1.00 62.75 85 TYR A O 1
ATOM 695 N N . MET A 1 86 ? 17.967 2.845 -10.719 1.00 63.75 86 MET A N 1
ATOM 696 C CA . MET A 1 86 ? 17.907 1.711 -11.650 1.00 63.75 86 MET A CA 1
ATOM 697 C C . MET A 1 86 ? 18.148 2.116 -13.112 1.00 63.75 86 MET A C 1
ATOM 699 O O . MET A 1 86 ? 18.673 1.313 -13.876 1.00 63.75 86 MET A O 1
ATOM 703 N N . HIS A 1 87 ? 17.803 3.348 -13.502 1.00 61.66 87 HIS A N 1
ATOM 704 C CA . HIS A 1 87 ? 18.047 3.854 -14.860 1.00 61.66 87 HIS A CA 1
ATOM 705 C C . HIS A 1 87 ? 19.417 4.527 -15.024 1.00 61.66 87 HIS A C 1
ATOM 707 O O . HIS A 1 87 ? 19.913 4.597 -16.141 1.00 61.66 87 HIS A O 1
ATOM 713 N N . SER A 1 88 ? 20.049 4.996 -13.941 1.00 62.22 88 SER A N 1
ATOM 714 C CA . SER A 1 88 ? 21.404 5.574 -13.978 1.00 62.22 88 SER A CA 1
ATOM 715 C C . SER A 1 88 ? 22.538 4.540 -13.991 1.00 62.22 88 SER A C 1
ATOM 717 O O . SER A 1 88 ? 23.698 4.914 -14.132 1.00 62.22 88 SER A O 1
ATOM 719 N N . GLY A 1 89 ? 22.217 3.258 -13.786 1.00 56.53 89 GLY A N 1
ATOM 720 C CA . GLY A 1 89 ? 23.177 2.149 -13.769 1.00 56.53 89 GLY A CA 1
ATOM 721 C C . GLY A 1 89 ? 23.359 1.420 -15.106 1.00 56.53 89 GLY A C 1
ATOM 722 O O . GLY A 1 89 ? 24.028 0.389 -15.110 1.00 56.53 89 GLY A O 1
ATOM 723 N N . ASN A 1 90 ? 22.766 1.924 -16.196 1.00 46.78 90 ASN A N 1
ATOM 724 C CA . ASN A 1 90 ? 22.937 1.425 -17.568 1.00 46.78 90 ASN A CA 1
ATOM 725 C C . ASN A 1 90 ? 23.767 2.396 -18.408 1.00 46.78 90 ASN A C 1
ATOM 727 O O . ASN A 1 90 ? 23.414 3.596 -18.420 1.00 46.78 90 ASN A O 1
#

pLDDT: mean 91.93, std 11.73, range [46.78, 98.69]

Foldseek 3Di:
DDLLVVLLVLLCCLQVPVCVPDPLLVSLVVSLVVQCVPVVDPCSNVSSVLSSVLNVVCVVPVDSPVSSVVSSVVVCCCVVPVVVVVVVVD

Secondary structure (DSSP, 8-state):
--HHHHHHHHHIIIIIIGGGTS-HHHHHHHHHHHHHHHH-SGGGGGGHHHHHHHHHHHHHH--HHHHHHHHHHHHHHIIIIIHHHHHHT-